Protein AF-A0AAN0M5K0-F1 (afdb_monomer)

Mean predicted aligned error: 5.03 Å

Structure (mmCIF, N/CA/C/O backbone):
data_AF-A0AAN0M5K0-F1
#
_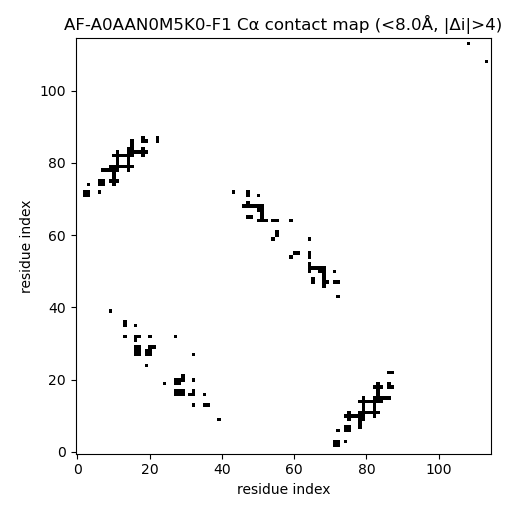entry.id   AF-A0AAN0M5K0-F1
#
loop_
_atom_site.group_PDB
_atom_site.id
_atom_site.type_symbol
_atom_site.label_atom_id
_atom_site.label_alt_id
_atom_site.label_comp_id
_atom_site.label_asym_id
_atom_site.label_entity_id
_atom_site.label_seq_id
_atom_site.pdbx_PDB_ins_code
_atom_site.Cartn_x
_atom_site.Cartn_y
_atom_site.Cartn_z
_atom_site.occupancy
_atom_site.B_iso_or_equiv
_atom_site.auth_seq_id
_atom_site.auth_comp_id
_atom_site.auth_asym_id
_atom_site.auth_atom_id
_atom_site.pdbx_PDB_model_num
ATOM 1 N N . MET A 1 1 ? -18.428 3.140 3.451 1.00 59.56 1 MET A N 1
ATOM 2 C CA . MET A 1 1 ? -18.207 3.082 1.988 1.00 59.56 1 MET A CA 1
ATOM 3 C C . MET A 1 1 ? -17.119 4.045 1.536 1.00 59.56 1 MET A C 1
ATOM 5 O O . MET A 1 1 ? -16.160 3.564 0.960 1.00 59.56 1 MET A O 1
ATOM 9 N N . ALA A 1 2 ? -17.211 5.353 1.821 1.00 77.19 2 ALA A N 1
ATOM 10 C CA . ALA A 1 2 ? -16.166 6.311 1.425 1.00 77.19 2 ALA A CA 1
ATOM 11 C C . ALA A 1 2 ? -14.771 5.951 1.975 1.00 77.19 2 ALA A C 1
ATOM 13 O O . ALA A 1 2 ? -13.820 5.888 1.210 1.00 77.19 2 ALA A O 1
ATOM 14 N N . ILE A 1 3 ? -14.678 5.617 3.267 1.00 79.88 3 ILE A N 1
ATOM 15 C CA . ILE A 1 3 ? -13.405 5.251 3.915 1.00 79.88 3 ILE A CA 1
ATOM 16 C C . ILE A 1 3 ? -12.867 3.928 3.359 1.00 79.88 3 ILE A C 1
ATOM 18 O O . ILE A 1 3 ? -11.741 3.864 2.909 1.00 79.88 3 ILE A O 1
ATOM 22 N N . THR A 1 4 ? -13.703 2.899 3.212 1.00 81.44 4 THR A N 1
ATOM 23 C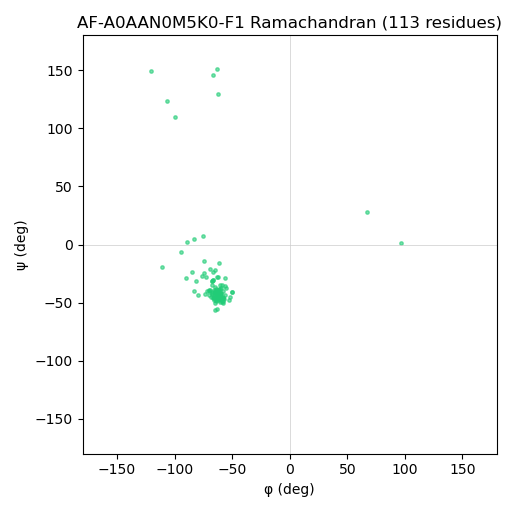 CA . THR A 1 4 ? -13.279 1.630 2.589 1.00 81.44 4 THR A CA 1
ATOM 24 C C . THR A 1 4 ? -12.680 1.811 1.188 1.00 81.44 4 THR A C 1
ATOM 26 O O . THR A 1 4 ? -11.728 1.124 0.843 1.00 81.44 4 THR A O 1
ATOM 29 N N . LEU A 1 5 ? -13.214 2.725 0.372 1.00 87.25 5 LEU A N 1
ATOM 30 C CA . LEU A 1 5 ? -12.639 3.028 -0.943 1.00 87.25 5 LEU A CA 1
ATOM 31 C C . LEU A 1 5 ? -11.328 3.823 -0.850 1.00 87.25 5 LEU A C 1
ATOM 33 O O . LEU A 1 5 ? -10.493 3.687 -1.737 1.00 87.25 5 LEU A O 1
ATOM 37 N N . HIS A 1 6 ? -11.143 4.619 0.205 1.00 92.56 6 HIS A N 1
ATOM 38 C CA . HIS A 1 6 ? -9.917 5.371 0.479 1.00 92.56 6 HIS A CA 1
ATOM 39 C C . HIS A 1 6 ? -8.759 4.459 0.915 1.00 92.56 6 HIS A C 1
ATOM 41 O O . HIS A 1 6 ? -7.644 4.591 0.419 1.00 92.56 6 HIS A O 1
ATOM 47 N N . ASN A 1 7 ? -9.058 3.453 1.739 1.00 94.31 7 ASN A N 1
ATOM 48 C CA . ASN A 1 7 ? -8.062 2.529 2.282 1.00 94.31 7 ASN A CA 1
ATOM 49 C C . ASN A 1 7 ? -7.552 1.504 1.240 1.00 94.31 7 ASN A C 1
ATOM 51 O O . ASN A 1 7 ? -6.526 0.854 1.446 1.00 94.31 7 ASN A O 1
ATOM 55 N N . ILE A 1 8 ? -8.232 1.345 0.092 1.00 95.81 8 ILE A N 1
ATOM 56 C CA . ILE A 1 8 ? -7.741 0.497 -1.012 1.00 95.81 8 ILE A CA 1
ATOM 57 C C . ILE A 1 8 ? -6.418 1.046 -1.583 1.00 95.81 8 ILE A C 1
ATOM 59 O O . ILE A 1 8 ? -5.440 0.296 -1.605 1.00 95.81 8 ILE A O 1
ATOM 63 N N . PRO A 1 9 ? -6.342 2.316 -2.036 1.00 96.56 9 PRO A N 1
ATOM 64 C CA . PRO A 1 9 ? -5.088 2.950 -2.433 1.00 96.56 9 PRO A CA 1
ATOM 65 C C . PRO A 1 9 ? -3.959 2.837 -1.406 1.00 96.56 9 PRO A C 1
ATOM 67 O O . PRO A 1 9 ? -2.824 2.579 -1.795 1.00 96.56 9 PRO A O 1
ATOM 70 N N . GLU A 1 10 ? -4.253 2.988 -0.115 1.00 96.81 10 GLU A N 1
ATOM 71 C CA . GLU A 1 10 ? -3.249 2.888 0.952 1.00 96.81 10 GLU A CA 1
ATOM 72 C C . GLU A 1 10 ? -2.655 1.486 1.046 1.00 96.81 10 GLU A C 1
ATOM 74 O O . GLU A 1 10 ? -1.435 1.317 0.995 1.00 96.81 10 GLU A O 1
ATOM 79 N N . GLY A 1 11 ? -3.520 0.467 1.100 1.00 97.44 11 GLY A N 1
ATOM 80 C CA . GLY A 1 11 ? -3.088 -0.924 1.082 1.00 97.44 11 GLY A CA 1
ATOM 81 C C . GLY A 1 11 ? -2.270 -1.236 -0.170 1.00 97.44 11 GLY A C 1
ATOM 82 O O . GLY A 1 11 ? -1.163 -1.764 -0.064 1.00 97.44 11 GLY A O 1
ATOM 83 N N . LEU A 1 12 ? -2.762 -0.840 -1.352 1.00 98.12 12 LEU A N 1
ATOM 84 C CA . LEU A 1 12 ? -2.043 -0.998 -2.621 1.00 98.12 12 LEU A CA 1
ATOM 85 C C . LEU A 1 12 ? -0.661 -0.339 -2.581 1.00 98.12 12 LEU A C 1
ATOM 87 O O . LEU A 1 12 ? 0.300 -0.956 -3.032 1.00 98.12 12 LEU A O 1
ATOM 91 N N . ALA A 1 13 ? -0.538 0.872 -2.035 1.00 97.62 13 ALA A N 1
ATOM 92 C CA . ALA A 1 13 ? 0.729 1.593 -1.954 1.00 97.62 13 ALA A CA 1
ATOM 93 C C . ALA A 1 13 ? 1.761 0.840 -1.101 1.00 97.62 13 ALA A C 1
ATOM 95 O O . ALA A 1 13 ? 2.901 0.662 -1.536 1.00 97.62 13 ALA A O 1
ATOM 96 N N . VAL A 1 14 ? 1.355 0.327 0.068 1.00 97.94 14 VAL A N 1
ATOM 97 C CA . VAL A 1 14 ? 2.215 -0.524 0.908 1.00 97.94 14 VAL A CA 1
ATOM 98 C C . VAL A 1 14 ? 2.622 -1.789 0.150 1.00 97.94 14 VAL A C 1
ATOM 100 O O . VAL A 1 14 ? 3.804 -2.129 0.089 1.00 97.94 14 VAL A O 1
ATOM 103 N N . GLY A 1 15 ? 1.655 -2.458 -0.481 1.00 97.69 15 GLY A N 1
ATOM 104 C CA . GLY A 1 15 ? 1.876 -3.666 -1.272 1.00 97.69 15 GLY A CA 1
ATOM 105 C C . GLY A 1 15 ? 2.866 -3.474 -2.416 1.00 97.69 15 GLY A C 1
ATOM 106 O O . GLY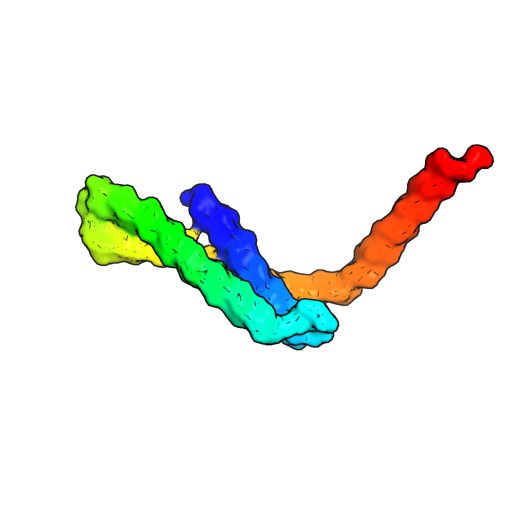 A 1 15 ? 3.826 -4.231 -2.544 1.00 97.69 15 GLY A O 1
ATOM 107 N N . VAL A 1 16 ? 2.664 -2.435 -3.227 1.00 97.38 16 VAL A N 1
ATOM 108 C CA . VAL A 1 16 ? 3.537 -2.081 -4.352 1.00 97.38 16 VAL A CA 1
ATOM 109 C C . VAL A 1 16 ? 4.935 -1.722 -3.861 1.00 97.38 16 VAL A C 1
ATOM 111 O O . VAL A 1 16 ? 5.907 -2.168 -4.463 1.00 97.38 16 VAL A O 1
ATOM 114 N N . ALA A 1 17 ? 5.069 -0.977 -2.760 1.00 97.25 17 ALA A N 1
ATOM 115 C CA . ALA A 1 17 ? 6.377 -0.612 -2.222 1.00 97.25 17 ALA A CA 1
ATOM 116 C C . ALA A 1 17 ? 7.189 -1.844 -1.787 1.00 97.25 17 ALA A C 1
ATOM 118 O O . ALA A 1 17 ? 8.361 -1.972 -2.152 1.00 97.25 17 ALA A O 1
ATOM 119 N N . PHE A 1 18 ? 6.567 -2.783 -1.065 1.00 97.44 18 PHE A N 1
ATOM 120 C CA . PHE A 1 18 ? 7.222 -4.041 -0.694 1.00 97.44 18 PHE A CA 1
ATOM 121 C C . PHE A 1 18 ? 7.462 -4.957 -1.900 1.00 97.44 18 PHE A C 1
ATOM 123 O O . PHE A 1 18 ? 8.531 -5.556 -1.997 1.00 97.44 18 PHE A O 1
ATOM 130 N N . GLY A 1 19 ? 6.515 -5.037 -2.838 1.00 96.38 19 GLY A N 1
ATOM 131 C CA . GLY A 1 19 ? 6.660 -5.806 -4.076 1.00 96.38 19 GLY A CA 1
ATOM 132 C C . GLY A 1 19 ? 7.827 -5.308 -4.930 1.00 96.38 19 GLY A C 1
ATOM 133 O O . GLY A 1 19 ? 8.662 -6.100 -5.358 1.00 96.38 19 GLY A O 1
ATOM 134 N N . ALA A 1 20 ? 7.943 -3.992 -5.111 1.00 95.06 20 ALA A N 1
ATOM 135 C CA . ALA A 1 20 ? 9.029 -3.359 -5.856 1.00 95.06 20 ALA A CA 1
ATOM 136 C C . ALA A 1 20 ? 10.393 -3.582 -5.189 1.00 95.06 20 ALA A C 1
ATOM 138 O O . ALA A 1 20 ? 11.370 -3.893 -5.873 1.00 95.06 20 ALA A O 1
ATOM 139 N N . ALA A 1 21 ? 10.456 -3.486 -3.855 1.00 95.81 21 ALA A N 1
ATOM 140 C CA . ALA A 1 21 ? 11.670 -3.787 -3.101 1.00 95.81 21 ALA A CA 1
ATOM 141 C C . ALA A 1 21 ? 12.069 -5.270 -3.231 1.00 95.81 21 ALA A C 1
ATOM 143 O O . ALA A 1 21 ? 13.244 -5.576 -3.418 1.00 95.81 21 ALA A O 1
ATOM 144 N N . ALA A 1 22 ? 11.100 -6.191 -3.187 1.00 94.31 22 ALA A N 1
ATOM 145 C CA . ALA A 1 22 ? 11.340 -7.627 -3.338 1.00 94.31 22 ALA A CA 1
ATOM 146 C C . ALA A 1 22 ? 11.809 -8.013 -4.752 1.00 94.31 22 ALA A C 1
ATOM 148 O O . ALA A 1 22 ? 12.590 -8.948 -4.905 1.00 94.31 22 ALA A O 1
ATOM 149 N N . GLN A 1 23 ? 11.369 -7.280 -5.776 1.00 91.94 23 GLN A N 1
ATOM 150 C CA . GLN A 1 23 ? 11.805 -7.463 -7.164 1.00 91.94 23 GLN A CA 1
ATOM 151 C C . GLN A 1 23 ? 13.133 -6.760 -7.501 1.00 91.94 23 GLN A C 1
ATOM 153 O O . GLN A 1 23 ? 13.552 -6.748 -8.660 1.00 91.94 23 GLN A O 1
ATOM 158 N N . GLY A 1 24 ? 13.798 -6.149 -6.515 1.00 90.06 24 GLY A N 1
ATOM 159 C CA . GLY A 1 24 ? 15.094 -5.497 -6.707 1.00 90.06 24 GLY A CA 1
ATOM 160 C C . GLY A 1 24 ? 15.038 -4.258 -7.603 1.00 90.06 24 GLY A C 1
ATOM 161 O O . GLY A 1 24 ? 16.024 -3.942 -8.269 1.00 90.06 24 GLY A O 1
ATOM 162 N N . MET A 1 25 ? 13.897 -3.559 -7.656 1.00 89.94 25 MET A N 1
ATOM 163 C CA . MET A 1 25 ? 13.79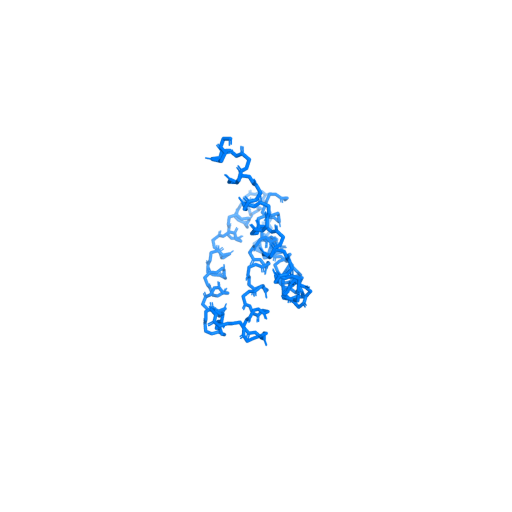3 -2.321 -8.429 1.00 89.94 25 MET A CA 1
ATOM 164 C C . MET A 1 25 ? 14.761 -1.264 -7.859 1.00 89.94 25 MET A C 1
ATOM 166 O O . MET A 1 25 ? 14.709 -1.002 -6.658 1.00 89.94 25 MET A O 1
ATOM 170 N N . PRO A 1 26 ? 15.601 -0.603 -8.684 1.00 84.88 26 PRO A N 1
ATOM 171 C CA . PRO A 1 26 ? 16.685 0.263 -8.196 1.00 84.88 26 PRO A CA 1
ATOM 172 C C . PRO A 1 26 ? 16.253 1.401 -7.260 1.00 84.88 26 PRO A C 1
ATOM 174 O O . PRO A 1 26 ? 17.030 1.841 -6.419 1.00 84.88 26 PRO A O 1
ATOM 177 N N . SER A 1 27 ? 15.022 1.894 -7.412 1.00 84.31 27 SER A N 1
ATOM 178 C CA . SER A 1 27 ? 14.451 2.988 -6.621 1.00 84.31 27 SER A CA 1
ATOM 179 C C . SER A 1 27 ? 13.635 2.528 -5.406 1.00 84.31 27 SER A C 1
ATOM 181 O O . SER A 1 27 ? 13.220 3.368 -4.608 1.00 84.31 27 SER A O 1
ATOM 183 N N . ALA A 1 28 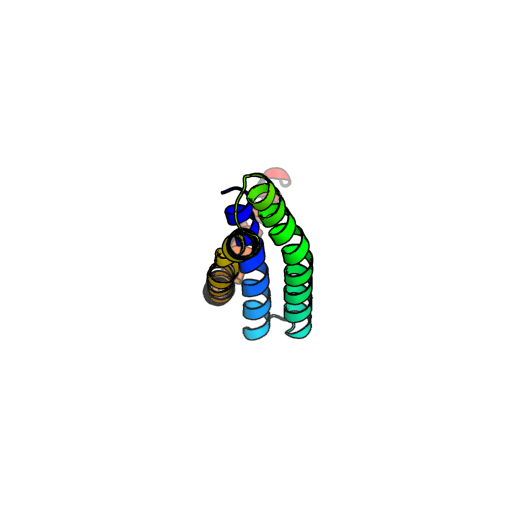? 13.395 1.225 -5.240 1.00 93.56 28 ALA A N 1
ATOM 184 C CA . ALA A 1 28 ? 12.576 0.680 -4.164 1.00 93.56 28 ALA A CA 1
ATOM 185 C C . ALA A 1 28 ? 13.450 -0.008 -3.110 1.00 93.56 28 ALA A C 1
ATOM 187 O O . ALA A 1 28 ? 14.204 -0.931 -3.405 1.00 93.56 28 ALA A O 1
ATOM 188 N N . THR A 1 29 ? 13.331 0.423 -1.854 1.00 96.44 29 THR A N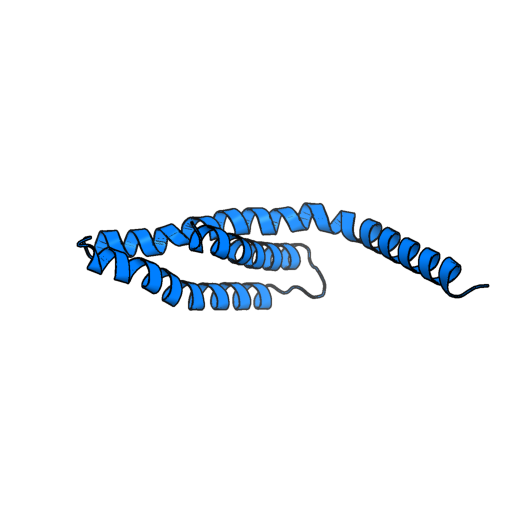 1
ATOM 189 C CA . THR A 1 29 ? 14.083 -0.154 -0.732 1.00 96.44 29 THR A CA 1
ATOM 190 C C . THR A 1 29 ? 13.137 -0.705 0.324 1.00 96.44 29 THR A C 1
ATOM 192 O O . THR A 1 29 ? 12.059 -0.154 0.550 1.00 96.44 29 THR A O 1
ATOM 195 N N . ILE A 1 30 ? 13.564 -1.757 1.030 1.00 96.69 30 ILE A N 1
ATOM 196 C CA . ILE A 1 30 ? 12.814 -2.291 2.179 1.00 96.69 30 ILE A CA 1
ATOM 197 C C . ILE A 1 30 ? 12.626 -1.201 3.243 1.00 96.69 30 ILE A C 1
ATOM 199 O O . ILE A 1 30 ? 11.540 -1.062 3.794 1.00 96.69 30 ILE A O 1
ATOM 203 N N . ALA A 1 31 ? 13.652 -0.379 3.488 1.00 97.56 31 ALA A N 1
ATOM 204 C CA . ALA A 1 31 ? 13.566 0.739 4.425 1.00 97.56 31 ALA A CA 1
ATOM 205 C C . ALA A 1 31 ? 12.497 1.768 4.013 1.00 97.56 31 ALA A C 1
ATOM 207 O O . ALA A 1 31 ? 11.715 2.201 4.855 1.00 97.56 31 ALA A O 1
ATOM 208 N N . GLY A 1 32 ? 12.420 2.118 2.724 1.00 97.25 32 GLY A N 1
ATOM 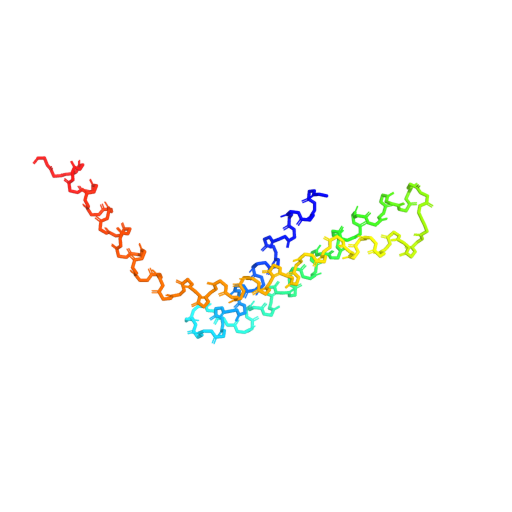209 C CA . GLY A 1 32 ? 11.389 3.011 2.192 1.00 97.25 32 GLY A CA 1
ATOM 210 C C . GLY A 1 32 ? 9.983 2.417 2.286 1.00 97.25 32 GLY A C 1
ATOM 211 O O . GLY A 1 32 ? 9.052 3.113 2.682 1.00 97.25 32 GLY A O 1
ATOM 212 N N . ALA A 1 33 ? 9.831 1.120 2.002 1.00 97.56 33 ALA A N 1
ATOM 213 C CA . ALA A 1 33 ? 8.556 0.418 2.149 1.00 97.56 33 ALA A CA 1
ATOM 214 C C . ALA A 1 33 ? 8.087 0.367 3.615 1.00 97.56 33 ALA A C 1
ATOM 216 O O . ALA A 1 33 ? 6.918 0.624 3.896 1.00 97.56 33 ALA A O 1
ATOM 217 N N . ILE A 1 34 ? 9.001 0.117 4.560 1.00 98.19 34 ILE A N 1
ATOM 218 C CA . ILE A 1 34 ? 8.719 0.181 6.003 1.00 98.19 34 ILE A CA 1
ATOM 219 C C . ILE A 1 34 ? 8.329 1.602 6.414 1.00 98.19 34 ILE A C 1
ATOM 221 O O . ILE A 1 34 ? 7.341 1.777 7.124 1.00 98.19 34 ILE A O 1
ATOM 225 N N . ALA A 1 35 ? 9.071 2.617 5.965 1.00 98.19 35 ALA A N 1
ATOM 226 C CA . ALA A 1 35 ? 8.760 4.010 6.272 1.00 98.19 35 ALA A CA 1
ATOM 227 C C . ALA A 1 35 ? 7.362 4.403 5.767 1.00 98.19 35 ALA A C 1
ATOM 229 O O . ALA A 1 35 ? 6.601 5.022 6.508 1.00 98.19 35 ALA A O 1
ATOM 230 N N . LEU A 1 36 ? 6.995 3.984 4.550 1.00 97.94 36 LEU A N 1
ATOM 231 C CA . LEU A 1 36 ? 5.657 4.186 3.994 1.00 97.94 36 LEU A CA 1
ATOM 232 C C . LEU A 1 36 ? 4.583 3.466 4.819 1.00 97.94 36 LEU A C 1
ATOM 234 O O . LEU A 1 36 ? 3.581 4.079 5.176 1.00 97.94 36 LEU A O 1
ATOM 238 N N . ALA A 1 37 ? 4.800 2.193 5.157 1.00 97.56 37 ALA A N 1
ATOM 239 C CA . ALA A 1 37 ? 3.855 1.407 5.949 1.00 97.56 37 ALA A CA 1
ATOM 240 C C . ALA A 1 37 ? 3.624 2.007 7.343 1.00 97.56 37 ALA A C 1
ATOM 242 O O . ALA A 1 37 ? 2.491 2.054 7.815 1.00 97.56 37 ALA A O 1
ATOM 243 N N . ILE A 1 38 ? 4.679 2.513 7.987 1.00 98.00 38 ILE A N 1
ATOM 244 C CA . ILE A 1 38 ? 4.566 3.237 9.256 1.00 98.00 38 ILE A CA 1
ATOM 245 C C . ILE A 1 38 ? 3.802 4.549 9.056 1.00 98.00 38 ILE A C 1
ATOM 247 O O . ILE A 1 38 ? 2.920 4.852 9.853 1.00 98.00 38 ILE A O 1
ATOM 251 N N . GLY A 1 39 ? 4.105 5.316 8.005 1.00 97.81 39 GLY A N 1
ATOM 252 C CA . GLY A 1 39 ? 3.413 6.572 7.703 1.00 97.81 39 GLY A CA 1
ATOM 253 C C . GLY A 1 39 ? 1.905 6.386 7.524 1.00 97.81 39 GLY A C 1
ATOM 254 O O . GLY A 1 39 ? 1.120 7.108 8.137 1.00 97.81 39 GLY A O 1
ATOM 255 N N . ILE A 1 40 ? 1.511 5.366 6.761 1.00 96.75 40 ILE A N 1
ATOM 256 C CA . ILE A 1 40 ? 0.108 4.976 6.577 1.00 96.75 40 ILE A CA 1
ATOM 257 C C . ILE A 1 40 ? -0.483 4.467 7.898 1.00 96.75 40 ILE A C 1
ATOM 259 O O . ILE A 1 40 ? -1.523 4.939 8.335 1.00 96.75 40 ILE A O 1
ATOM 263 N N . GLY A 1 41 ? 0.213 3.604 8.638 1.00 94.62 41 GLY A N 1
ATOM 264 C CA . GLY A 1 41 ? -0.265 3.163 9.953 1.00 94.62 41 GLY A CA 1
ATOM 265 C C . GLY A 1 41 ? -0.522 4.322 10.931 1.00 94.62 41 GLY A C 1
ATOM 266 O O . GLY A 1 41 ? -1.478 4.282 11.708 1.00 94.62 41 GLY A O 1
ATOM 267 N N . LEU A 1 42 ? 0.296 5.377 10.876 1.00 96.25 42 LEU A N 1
ATOM 268 C CA . LEU A 1 42 ? 0.149 6.564 11.717 1.00 96.25 42 LEU A CA 1
ATOM 269 C C . LEU A 1 42 ? -1.069 7.416 11.348 1.00 96.25 42 LEU A C 1
ATOM 271 O O . LEU A 1 42 ? -1.731 7.898 12.265 1.00 96.25 42 LEU A O 1
ATOM 275 N N . GLN A 1 43 ? -1.384 7.605 10.063 1.00 95.50 43 GLN A N 1
ATOM 276 C CA . GLN A 1 43 ? -2.590 8.343 9.655 1.00 95.50 43 GLN A CA 1
ATOM 277 C C . GLN A 1 43 ? -3.881 7.517 9.811 1.00 95.50 43 GLN A C 1
ATOM 279 O O . GLN A 1 43 ? -4.931 8.081 10.127 1.00 95.50 43 GLN A O 1
ATOM 284 N N . ASN A 1 44 ? -3.790 6.183 9.741 1.00 93.56 44 ASN A N 1
ATOM 285 C CA . ASN A 1 44 ? -4.949 5.295 9.883 1.00 93.56 44 ASN A CA 1
ATOM 286 C C . ASN A 1 44 ? -5.479 5.296 11.318 1.00 93.56 44 ASN A C 1
ATOM 288 O O . ASN A 1 44 ? -6.653 5.013 11.558 1.00 93.56 44 ASN A O 1
ATOM 292 N N . PHE A 1 45 ? -4.649 5.685 12.291 1.00 91.88 45 PHE A N 1
ATOM 293 C CA . PHE A 1 45 ? -5.092 5.868 13.667 1.00 91.88 45 PHE A CA 1
ATOM 294 C C . PHE A 1 45 ? -6.108 7.026 13.811 1.00 91.88 45 PHE A C 1
ATOM 296 O O . PHE A 1 45 ? -7.226 6.767 14.267 1.00 91.88 45 PHE A O 1
ATOM 303 N N . PRO A 1 46 ? -5.808 8.280 13.404 1.00 92.75 46 PRO A N 1
ATOM 304 C CA . PRO A 1 46 ? -6.808 9.342 13.285 1.00 92.75 46 PRO A CA 1
ATOM 305 C C . PRO A 1 46 ? -8.061 8.955 12.488 1.00 92.75 46 PRO A C 1
ATOM 307 O O . PRO A 1 46 ? -9.167 9.289 12.914 1.00 92.75 46 PRO A O 1
ATOM 310 N N . GLU A 1 47 ? -7.924 8.231 11.375 1.00 92.50 47 GLU A N 1
ATOM 311 C CA . GLU A 1 47 ? -9.070 7.807 10.558 1.00 92.50 47 GLU A CA 1
ATOM 312 C C . GLU A 1 47 ? -9.977 6.806 11.278 1.00 92.50 47 GLU A C 1
ATOM 314 O O . GLU A 1 47 ? -11.196 6.988 11.339 1.00 92.50 47 GLU A O 1
ATOM 319 N N . GLY A 1 48 ? -9.393 5.786 11.911 1.00 92.44 48 GLY A N 1
ATOM 320 C CA . GLY A 1 48 ? -10.132 4.821 12.723 1.00 92.44 48 GLY A CA 1
ATOM 321 C C . GLY A 1 48 ? -10.858 5.496 13.891 1.00 92.44 48 GLY A C 1
ATOM 322 O O . GLY A 1 48 ? -11.990 5.131 14.233 1.00 92.44 48 GLY A O 1
ATOM 323 N N . VAL A 1 49 ? -10.264 6.544 14.470 1.00 92.88 49 VAL A N 1
ATOM 324 C CA . VAL A 1 49 ? -10.914 7.392 15.481 1.00 92.88 49 VAL A CA 1
ATOM 325 C C . VAL A 1 49 ? -12.072 8.196 14.877 1.00 92.88 49 VAL A C 1
ATOM 327 O O . VAL A 1 49 ? -13.143 8.259 15.491 1.00 92.88 49 VAL A O 1
ATOM 330 N N . ALA A 1 50 ? -11.905 8.752 13.674 1.00 92.94 50 ALA A N 1
ATOM 331 C CA . ALA A 1 50 ? -12.951 9.483 12.958 1.00 92.94 50 ALA A CA 1
ATOM 332 C C . ALA A 1 50 ? -14.169 8.602 12.621 1.00 92.94 50 ALA A C 1
ATOM 334 O O . ALA A 1 50 ? -15.290 9.107 12.602 1.00 92.94 50 ALA A O 1
ATOM 335 N N . VAL A 1 51 ? -13.980 7.288 12.449 1.00 92.94 51 VAL A N 1
ATOM 336 C CA . VAL A 1 51 ? -15.073 6.303 12.334 1.00 92.94 51 VAL A CA 1
ATOM 337 C C . VAL A 1 51 ? -15.661 5.933 13.696 1.00 92.94 51 VAL A C 1
ATOM 339 O O . VAL A 1 51 ? -16.879 5.856 13.860 1.00 92.94 51 VAL A O 1
ATOM 342 N N . SER A 1 52 ? -14.812 5.714 14.699 1.00 94.50 52 SER A N 1
ATOM 343 C CA . SER A 1 52 ? -15.233 5.201 16.009 1.00 94.50 52 SER A CA 1
ATOM 344 C C . SER A 1 52 ? -16.049 6.213 16.825 1.00 94.50 52 SER A C 1
ATOM 346 O O . SER A 1 52 ? -17.002 5.839 17.513 1.00 94.50 52 SER A O 1
ATOM 348 N N . ILE A 1 53 ? -15.689 7.502 16.798 1.00 94.88 53 ILE A N 1
ATOM 349 C CA . ILE A 1 53 ? -16.328 8.532 17.638 1.00 94.88 53 ILE A CA 1
ATOM 350 C C . ILE A 1 53 ? -17.808 8.758 17.275 1.00 94.88 53 ILE A C 1
ATOM 352 O O . ILE A 1 53 ? -18.630 8.764 18.198 1.00 94.88 53 ILE A O 1
ATOM 356 N N . PRO A 1 54 ? -18.194 8.924 15.994 1.00 93.12 54 PRO A N 1
ATOM 357 C CA . PRO A 1 54 ? -19.598 9.050 15.606 1.00 93.12 54 PRO A CA 1
ATOM 358 C C . PRO A 1 54 ? -20.433 7.835 16.019 1.00 93.12 54 PRO A C 1
ATOM 360 O O . PRO A 1 54 ? -21.456 8.004 16.676 1.00 93.12 54 PRO A O 1
ATOM 363 N N . LEU A 1 55 ? -19.938 6.615 15.779 1.00 93.44 55 LEU A N 1
ATOM 364 C CA . LEU A 1 55 ? -20.632 5.382 16.175 1.00 93.44 55 LEU A CA 1
ATOM 365 C C . LEU A 1 55 ? -20.861 5.316 17.690 1.00 93.44 55 LEU A C 1
ATOM 367 O O . LEU A 1 55 ? -21.913 4.882 18.160 1.00 93.44 55 LEU A O 1
ATOM 371 N N . ARG A 1 56 ? -19.894 5.793 18.485 1.00 94.81 56 ARG A N 1
ATOM 372 C CA . ARG A 1 56 ? -20.065 5.911 19.938 1.00 94.81 56 ARG A CA 1
ATOM 373 C C . ARG A 1 56 ? -21.138 6.939 20.310 1.00 94.81 56 ARG A C 1
ATOM 375 O O . ARG A 1 56 ? -21.884 6.696 21.259 1.00 94.81 56 ARG A O 1
ATOM 382 N N . ARG A 1 57 ? -21.218 8.069 19.599 1.00 94.31 57 ARG A N 1
ATOM 383 C CA . ARG A 1 57 ? -22.251 9.101 19.816 1.00 94.31 57 ARG A CA 1
ATOM 384 C C . ARG A 1 57 ? -23.651 8.608 19.451 1.00 94.31 57 ARG A C 1
ATOM 386 O O . ARG A 1 57 ? -24.602 8.988 20.119 1.00 94.31 57 ARG A O 1
ATOM 393 N N . GLU A 1 58 ? -23.759 7.703 18.486 1.00 94.44 58 GLU A N 1
ATOM 394 C CA . GLU A 1 58 ? -25.009 7.039 18.087 1.00 94.44 58 GLU A CA 1
ATOM 395 C C . GLU A 1 58 ? -25.472 5.943 19.073 1.00 94.44 58 GLU A C 1
ATOM 397 O O . GLU A 1 58 ? -26.437 5.228 18.818 1.00 94.44 58 GLU A O 1
ATOM 402 N N . GLY A 1 59 ? -24.809 5.803 20.228 1.00 94.38 59 GLY A N 1
ATOM 403 C CA . GLY A 1 59 ? -25.219 4.898 21.307 1.00 94.38 59 GLY A CA 1
ATOM 404 C C . GLY A 1 59 ? -24.519 3.539 21.302 1.00 94.38 59 GLY A C 1
ATOM 405 O O . GLY A 1 59 ? -24.755 2.717 22.190 1.00 94.38 59 GLY A O 1
ATOM 406 N N . MET A 1 60 ? -23.603 3.292 20.362 1.00 96.12 60 MET A N 1
ATOM 407 C CA . MET A 1 60 ? -22.841 2.045 20.314 1.00 96.12 60 MET A CA 1
ATOM 408 C C . MET A 1 60 ? -21.893 1.918 21.519 1.00 96.12 60 MET A C 1
ATOM 410 O O . MET A 1 60 ? -21.337 2.904 22.010 1.00 96.12 60 MET A O 1
ATOM 414 N N . SER A 1 61 ? -21.675 0.700 22.029 1.00 96.62 61 SER A N 1
ATOM 415 C CA . SER A 1 61 ? -20.717 0.473 23.122 1.00 96.62 61 SER A CA 1
ATOM 416 C C . SER A 1 61 ? -19.288 0.829 22.691 1.00 96.62 61 SER A C 1
ATOM 418 O O . SER A 1 61 ? -18.940 0.711 21.518 1.00 96.62 61 SER A O 1
ATOM 420 N N . ARG A 1 62 ? -18.434 1.241 23.642 1.00 94.31 62 ARG A N 1
ATOM 421 C CA . ARG A 1 62 ? -17.036 1.643 23.363 1.00 94.31 62 ARG A CA 1
ATOM 422 C C . ARG A 1 62 ? -16.273 0.586 22.558 1.00 94.31 62 ARG A C 1
ATOM 424 O O . ARG A 1 62 ? -15.600 0.926 21.596 1.00 94.31 62 ARG A O 1
ATOM 431 N N . SER A 1 63 ? -16.412 -0.683 22.946 1.00 95.19 63 SER A N 1
ATOM 432 C CA . SER A 1 63 ? -15.731 -1.803 22.289 1.00 95.19 63 SER A CA 1
ATOM 433 C C . SER A 1 63 ? -16.242 -2.040 20.867 1.00 95.19 63 SER A C 1
ATOM 435 O O . SER A 1 63 ? -15.428 -2.204 19.964 1.00 95.19 63 SER A O 1
ATOM 437 N N . LYS A 1 64 ? -17.563 -1.987 20.636 1.00 95.12 64 LYS A N 1
ATOM 438 C CA . LYS A 1 64 ? -18.111 -2.115 19.280 1.00 95.12 64 LYS A CA 1
ATOM 439 C C . LYS A 1 64 ? -17.666 -0.955 18.392 1.00 95.12 64 LYS A C 1
ATOM 441 O O . LYS A 1 64 ? -17.183 -1.207 17.299 1.00 95.12 64 LYS A O 1
ATOM 446 N N . ALA A 1 65 ? -17.779 0.283 18.869 1.00 95.00 65 ALA A N 1
ATOM 447 C CA . ALA A 1 65 ? -17.391 1.465 18.102 1.00 95.00 65 ALA A CA 1
ATOM 448 C C . ALA A 1 65 ? -15.911 1.416 17.684 1.00 95.00 65 ALA A C 1
ATOM 450 O O . ALA A 1 65 ? -15.603 1.622 16.516 1.00 95.00 65 ALA A O 1
ATOM 451 N N . PHE A 1 66 ? -15.025 1.044 18.615 1.00 93.44 66 PHE A N 1
ATOM 452 C CA . PHE A 1 66 ? -13.609 0.813 18.328 1.00 93.44 66 PHE A CA 1
ATOM 453 C C . PHE A 1 66 ? -13.401 -0.304 17.296 1.00 93.44 66 PHE A C 1
ATOM 455 O O . PHE A 1 66 ? -12.659 -0.128 16.337 1.00 93.44 66 PHE A O 1
ATOM 462 N N . MET A 1 67 ? -14.087 -1.442 17.453 1.00 93.69 67 MET A N 1
ATOM 463 C CA . MET A 1 67 ? -13.954 -2.565 16.522 1.00 93.69 67 MET A CA 1
ATOM 464 C C . MET A 1 67 ? -14.394 -2.187 15.104 1.00 93.69 67 MET A C 1
ATOM 466 O O . MET A 1 67 ? -13.741 -2.582 14.148 1.00 93.69 67 MET A O 1
ATOM 470 N N . TYR A 1 68 ? -15.459 -1.395 14.955 1.00 91.62 68 TYR A N 1
ATOM 471 C CA . TYR A 1 68 ? -15.887 -0.899 13.647 1.00 91.62 68 TYR A CA 1
ATOM 472 C C . TYR A 1 68 ? -14.896 0.096 13.032 1.00 91.62 68 TYR A C 1
ATOM 474 O O . TYR A 1 68 ? -14.700 0.054 11.821 1.00 91.62 68 TYR A O 1
ATOM 482 N N . GLY A 1 69 ? -14.238 0.937 13.839 1.00 91.12 69 GLY A N 1
ATOM 483 C CA . GLY A 1 69 ? -13.162 1.808 13.355 1.00 91.12 69 GLY A CA 1
ATOM 484 C C . GLY A 1 69 ? -11.903 1.054 12.924 1.00 91.12 69 GLY A C 1
ATOM 485 O O . GLY A 1 69 ? -11.245 1.458 11.977 1.00 91.12 69 GLY A O 1
ATOM 486 N N . GLN A 1 70 ? -11.588 -0.081 13.550 1.00 89.00 70 GLN A N 1
ATOM 487 C CA . GLN A 1 70 ? -10.524 -0.965 13.059 1.00 89.00 70 GLN A CA 1
ATOM 488 C C . GLN A 1 70 ? -10.972 -1.724 11.801 1.00 89.00 70 GLN A C 1
ATOM 490 O O . GLN A 1 70 ? -10.230 -1.842 10.829 1.00 89.00 70 GLN A O 1
ATOM 495 N N . ALA A 1 71 ? -12.209 -2.227 11.801 1.00 90.31 71 ALA A N 1
ATOM 496 C CA . ALA A 1 71 ? -12.763 -2.995 10.692 1.00 90.31 71 ALA A CA 1
ATOM 497 C C . ALA A 1 71 ? -12.922 -2.163 9.410 1.00 90.31 71 ALA A C 1
ATOM 499 O O . ALA A 1 71 ? -12.936 -2.743 8.327 1.00 90.31 71 ALA A O 1
ATOM 500 N N . SER A 1 72 ? -13.000 -0.828 9.488 1.00 90.06 72 SER A N 1
ATOM 501 C CA . SER A 1 72 ? -13.016 0.013 8.285 1.00 90.06 72 SER A CA 1
ATOM 502 C C . SER A 1 72 ? -11.729 -0.078 7.463 1.00 90.06 72 SER A C 1
ATOM 504 O O . SER A 1 72 ? -11.812 0.056 6.243 1.00 90.06 72 SER A O 1
ATOM 506 N N . GLY A 1 73 ? -10.591 -0.381 8.098 1.00 90.94 73 GLY A N 1
ATOM 507 C CA . GLY A 1 73 ? -9.290 -0.575 7.444 1.00 90.94 73 GLY A CA 1
ATOM 508 C C . GLY A 1 73 ? -9.008 -2.013 6.999 1.00 90.94 73 GLY A C 1
ATOM 509 O O . GLY A 1 73 ? -7.947 -2.298 6.450 1.00 90.94 73 GLY A O 1
ATOM 510 N N . ILE A 1 74 ? -9.949 -2.953 7.179 1.00 92.62 74 ILE A N 1
ATOM 511 C CA . ILE A 1 74 ? -9.715 -4.377 6.870 1.00 92.62 74 ILE A CA 1
ATOM 512 C C . ILE A 1 74 ? -9.399 -4.643 5.393 1.00 92.62 74 ILE A C 1
ATOM 514 O O . ILE A 1 74 ? -8.925 -5.719 5.052 1.00 92.62 74 ILE A O 1
ATOM 518 N N . VAL A 1 75 ? -9.673 -3.683 4.510 1.00 95.06 75 VAL A N 1
ATOM 519 C CA . VAL A 1 75 ? -9.376 -3.780 3.080 1.00 95.06 75 VAL A CA 1
ATOM 520 C C . VAL A 1 75 ? -7.884 -3.605 2.771 1.00 95.06 75 VAL A C 1
ATOM 522 O O . VAL A 1 75 ? -7.417 -4.140 1.767 1.00 95.06 75 VAL A O 1
ATOM 525 N N . GLU A 1 76 ? -7.118 -2.929 3.633 1.00 96.31 76 GLU A N 1
ATOM 526 C CA . GLU A 1 76 ? -5.704 -2.607 3.389 1.00 96.31 76 GLU A CA 1
ATOM 527 C C . GLU A 1 76 ? -4.816 -3.847 3.251 1.00 96.31 76 GLU A C 1
ATOM 529 O O . GLU A 1 76 ? -4.040 -3.891 2.298 1.00 96.31 76 GLU A O 1
ATOM 534 N N . PRO A 1 77 ? -4.924 -4.898 4.095 1.00 95.38 77 PRO A N 1
ATOM 535 C CA . PRO A 1 77 ? -4.116 -6.104 3.921 1.00 95.38 77 PRO A CA 1
ATOM 536 C C . PRO A 1 77 ? -4.410 -6.826 2.601 1.00 95.38 77 PRO A C 1
ATOM 538 O O . PRO A 1 77 ? -3.490 -7.306 1.939 1.00 95.38 77 PRO A O 1
ATOM 541 N N . PHE A 1 78 ? -5.678 -6.882 2.179 1.00 97.19 78 PHE A N 1
ATOM 542 C CA . PHE A 1 78 ? -6.055 -7.504 0.905 1.00 97.19 78 PHE A CA 1
ATOM 543 C C . PHE A 1 78 ? -5.554 -6.691 -0.287 1.00 97.19 78 PHE A C 1
ATOM 545 O O . PHE A 1 78 ? -4.959 -7.248 -1.210 1.00 97.19 78 PHE A O 1
ATOM 552 N N . ALA A 1 79 ? -5.741 -5.374 -0.241 1.00 97.69 79 ALA A N 1
ATOM 553 C CA . ALA A 1 79 ? -5.215 -4.453 -1.234 1.00 97.69 79 ALA A CA 1
ATOM 554 C C . ALA A 1 79 ? -3.678 -4.497 -1.286 1.00 97.69 79 ALA A C 1
ATOM 556 O O . ALA A 1 79 ? -3.109 -4.504 -2.371 1.00 97.69 79 ALA A O 1
ATOM 557 N N . GLY A 1 80 ? -2.997 -4.634 -0.148 1.00 97.94 80 GLY A N 1
ATOM 558 C CA . GLY A 1 80 ? -1.544 -4.792 -0.082 1.00 97.94 80 GLY A CA 1
ATOM 559 C C . GLY A 1 80 ? -1.043 -6.081 -0.717 1.00 97.94 80 GLY A C 1
ATOM 560 O O . GLY A 1 80 ? -0.088 -6.049 -1.492 1.00 97.94 80 GLY A O 1
ATOM 561 N N . MET A 1 81 ? -1.717 -7.210 -0.490 1.00 97.62 81 MET A N 1
ATOM 562 C CA . MET A 1 81 ? -1.389 -8.450 -1.201 1.00 97.62 81 MET A CA 1
ATOM 563 C C . MET A 1 81 ? -1.571 -8.297 -2.717 1.00 97.62 81 MET A C 1
ATOM 565 O O . MET A 1 81 ? -0.701 -8.711 -3.485 1.00 97.62 81 MET A O 1
ATOM 569 N N . LEU A 1 82 ? -2.663 -7.659 -3.152 1.00 97.94 82 LEU A N 1
ATOM 570 C CA . LEU A 1 82 ? -2.911 -7.382 -4.569 1.00 97.94 82 LEU A CA 1
ATOM 571 C C . LEU A 1 82 ? -1.865 -6.435 -5.165 1.00 97.94 82 LEU A C 1
ATOM 573 O O . LEU A 1 82 ? -1.402 -6.677 -6.274 1.00 97.94 82 LEU A O 1
ATOM 577 N N . GLY A 1 83 ? -1.459 -5.397 -4.435 1.00 97.38 83 GLY A N 1
ATOM 578 C CA . GLY A 1 83 ? -0.430 -4.453 -4.864 1.00 97.38 83 GLY A CA 1
ATOM 579 C C . GLY A 1 83 ? 0.927 -5.130 -5.033 1.00 97.38 83 GLY A C 1
ATOM 580 O O . GLY A 1 83 ? 1.577 -4.958 -6.061 1.00 97.38 83 GLY A O 1
ATOM 581 N N . ALA A 1 84 ? 1.323 -5.968 -4.072 1.00 96.75 84 ALA A N 1
ATOM 582 C CA . ALA A 1 84 ? 2.561 -6.739 -4.158 1.00 96.75 84 ALA A CA 1
ATOM 583 C C . ALA A 1 84 ? 2.543 -7.724 -5.340 1.00 96.75 84 ALA A C 1
ATOM 585 O O . ALA A 1 84 ? 3.523 -7.825 -6.077 1.00 96.75 84 ALA A O 1
ATOM 586 N N . TYR A 1 85 ? 1.415 -8.408 -5.557 1.00 96.44 85 TYR A N 1
ATOM 587 C CA . TYR A 1 85 ? 1.223 -9.291 -6.707 1.00 96.44 85 TYR A CA 1
ATOM 588 C C . TYR A 1 85 ? 1.237 -8.525 -8.037 1.00 96.44 85 TYR A C 1
ATOM 590 O O . TYR A 1 85 ? 1.848 -8.971 -9.000 1.00 96.44 85 TYR A O 1
ATOM 598 N N . ALA A 1 86 ? 0.623 -7.343 -8.102 1.00 95.12 86 ALA A N 1
ATOM 599 C CA . ALA A 1 86 ? 0.582 -6.543 -9.321 1.00 95.12 86 ALA A CA 1
ATOM 600 C C . ALA A 1 86 ? 1.987 -6.180 -9.824 1.00 95.12 86 ALA A C 1
ATOM 602 O O . ALA A 1 86 ? 2.210 -6.174 -11.033 1.00 95.12 86 ALA A O 1
ATOM 603 N N . VAL A 1 87 ? 2.954 -5.942 -8.929 1.00 94.62 87 VAL A N 1
ATOM 604 C CA . VAL A 1 87 ? 4.341 -5.656 -9.331 1.00 94.62 87 VAL A CA 1
ATOM 605 C C . VAL A 1 87 ? 4.948 -6.815 -10.128 1.00 94.62 87 VAL A C 1
ATOM 607 O O . VAL A 1 87 ? 5.590 -6.568 -11.147 1.00 94.62 87 VAL A O 1
ATOM 610 N N . THR A 1 88 ? 4.706 -8.068 -9.730 1.00 91.44 88 THR A N 1
ATOM 611 C CA . THR A 1 88 ? 5.284 -9.240 -10.418 1.00 91.44 88 THR A CA 1
ATOM 612 C C . THR A 1 88 ? 4.736 -9.409 -11.835 1.00 91.44 88 THR A C 1
ATOM 614 O O . THR A 1 88 ? 5.449 -9.867 -12.726 1.00 91.44 88 THR A O 1
ATOM 617 N N . VAL A 1 89 ? 3.489 -8.989 -12.058 1.00 92.50 89 VAL A N 1
ATOM 618 C CA . VAL A 1 89 ? 2.824 -9.036 -13.365 1.00 92.50 89 VAL A CA 1
ATOM 619 C C . VAL A 1 89 ? 3.200 -7.833 -14.232 1.00 92.50 89 VAL A C 1
ATOM 621 O O . VAL A 1 89 ? 3.415 -7.978 -15.434 1.00 92.50 89 VAL A O 1
ATOM 624 N N . MET A 1 90 ? 3.289 -6.638 -13.643 1.00 91.44 90 MET A N 1
ATOM 625 C CA . MET A 1 90 ? 3.501 -5.392 -14.385 1.00 91.44 90 MET A CA 1
ATOM 626 C C . MET A 1 90 ? 4.963 -5.148 -14.750 1.00 91.44 90 MET A C 1
ATOM 628 O O . MET A 1 90 ? 5.235 -4.556 -15.794 1.00 91.44 90 MET A O 1
ATOM 632 N N . GLN A 1 91 ? 5.916 -5.600 -13.934 1.00 89.56 91 GLN A N 1
ATOM 633 C CA . GLN A 1 91 ? 7.332 -5.327 -14.175 1.00 89.56 91 GLN A CA 1
ATOM 634 C C . GLN A 1 91 ? 7.847 -5.876 -15.519 1.00 89.56 91 GLN A C 1
ATOM 636 O O . GLN A 1 91 ? 8.517 -5.121 -16.226 1.00 89.56 91 GLN A O 1
ATOM 641 N N . PRO A 1 92 ? 7.502 -7.104 -15.953 1.00 90.69 92 PRO A N 1
ATOM 642 C CA . PRO A 1 92 ? 7.867 -7.586 -17.288 1.00 90.69 92 PRO A CA 1
ATOM 643 C C . PRO A 1 92 ? 7.177 -6.828 -18.433 1.00 90.69 92 PRO A C 1
ATOM 645 O O . PRO A 1 92 ? 7.687 -6.814 -19.550 1.00 90.69 92 PRO A O 1
ATOM 648 N N . LEU A 1 93 ? 6.025 -6.197 -18.174 1.00 93.06 93 LEU A N 1
ATOM 649 C CA . LEU A 1 93 ? 5.253 -5.445 -19.170 1.00 93.06 93 LEU A CA 1
ATOM 650 C C . LEU A 1 93 ? 5.746 -3.999 -19.339 1.00 93.06 93 LEU A C 1
ATOM 652 O O . LEU A 1 93 ? 5.549 -3.409 -20.403 1.00 93.06 93 LEU A O 1
ATOM 656 N N . LEU A 1 94 ? 6.408 -3.436 -18.321 1.00 90.69 94 LEU A N 1
ATOM 657 C CA . LEU A 1 94 ? 6.890 -2.049 -18.313 1.00 90.69 94 LEU A CA 1
ATOM 658 C C . LEU A 1 94 ? 7.746 -1.684 -19.539 1.00 90.69 94 LEU A C 1
ATOM 660 O O . LEU A 1 94 ? 7.449 -0.657 -20.148 1.00 90.69 94 LEU A O 1
ATOM 664 N N . PRO A 1 95 ? 8.756 -2.473 -19.963 1.00 92.81 95 PRO A N 1
ATOM 665 C CA . PRO A 1 95 ? 9.581 -2.112 -21.117 1.00 92.81 95 PRO A CA 1
ATOM 666 C C . PRO A 1 95 ? 8.772 -1.988 -22.411 1.00 92.81 95 PRO A C 1
ATOM 668 O O . PRO A 1 95 ? 9.009 -1.077 -23.199 1.00 92.81 95 PRO A O 1
ATOM 671 N N . PHE A 1 96 ? 7.783 -2.863 -22.611 1.00 95.88 96 PHE A N 1
ATOM 672 C CA . PHE A 1 96 ? 6.918 -2.832 -23.790 1.00 95.88 96 PHE A CA 1
ATOM 673 C C . PHE A 1 96 ? 5.973 -1.633 -23.762 1.00 95.88 96 PHE A C 1
ATOM 675 O O . PHE A 1 96 ? 5.826 -0.948 -24.770 1.00 95.88 96 PHE A O 1
ATOM 682 N N . ALA A 1 97 ? 5.379 -1.342 -22.602 1.00 94.25 97 ALA A N 1
ATOM 683 C CA . ALA A 1 97 ? 4.522 -0.175 -22.425 1.00 94.25 97 ALA A CA 1
ATOM 684 C C . ALA A 1 97 ? 5.295 1.135 -22.652 1.00 94.25 97 ALA A C 1
ATOM 686 O O . ALA A 1 97 ? 4.809 2.026 -23.348 1.00 94.25 97 ALA A O 1
ATOM 687 N N . LEU A 1 98 ? 6.519 1.235 -22.122 1.00 94.75 98 LEU A N 1
ATOM 688 C CA . LEU A 1 98 ? 7.388 2.398 -22.312 1.00 94.75 98 LEU A CA 1
ATOM 689 C C . LEU A 1 98 ? 7.857 2.535 -23.765 1.00 94.75 98 LEU A C 1
ATOM 691 O O . LEU A 1 98 ? 7.850 3.642 -24.293 1.00 94.75 98 LEU A O 1
ATOM 695 N N . ALA A 1 99 ? 8.216 1.434 -24.431 1.00 97.06 99 ALA A N 1
ATOM 696 C CA . ALA A 1 99 ? 8.586 1.452 -25.846 1.00 97.06 99 ALA A CA 1
ATOM 697 C C . ALA A 1 99 ? 7.409 1.879 -26.737 1.00 97.06 99 ALA A C 1
ATOM 699 O O . ALA A 1 99 ? 7.582 2.706 -27.630 1.00 97.06 99 ALA A O 1
ATOM 700 N N . PHE A 1 100 ? 6.208 1.364 -26.462 1.00 97.06 100 PHE A N 1
ATOM 701 C CA . PHE A 1 100 ? 4.983 1.772 -27.146 1.00 97.06 100 PHE A CA 1
ATOM 702 C C . PHE A 1 100 ? 4.698 3.267 -26.950 1.00 97.06 100 PHE A C 1
ATOM 704 O O . PHE A 1 100 ? 4.491 3.984 -27.927 1.00 97.06 100 PHE A O 1
ATOM 711 N N . ALA A 1 101 ? 4.749 3.755 -25.706 1.00 96.88 101 ALA A N 1
ATOM 712 C CA . ALA A 1 101 ? 4.538 5.167 -25.396 1.00 96.88 101 ALA A CA 1
ATOM 713 C C . ALA A 1 101 ? 5.580 6.069 -26.079 1.00 96.88 101 ALA A C 1
ATOM 715 O O . ALA A 1 101 ? 5.221 7.089 -26.664 1.00 96.88 101 ALA A O 1
ATOM 716 N N . ALA A 1 102 ? 6.857 5.677 -26.065 1.00 97.19 102 ALA A N 1
ATOM 717 C CA . ALA A 1 102 ? 7.919 6.409 -26.749 1.00 97.19 102 ALA A CA 1
ATOM 718 C C . ALA A 1 102 ? 7.689 6.463 -28.269 1.00 97.19 102 ALA A C 1
ATOM 720 O O . ALA A 1 102 ? 7.801 7.532 -28.864 1.00 97.19 102 ALA A O 1
ATOM 721 N N . GLY A 1 103 ? 7.317 5.340 -28.890 1.00 97.19 103 GLY A N 1
ATOM 722 C CA . GLY A 1 103 ? 6.992 5.286 -30.317 1.00 97.19 103 GLY A CA 1
ATOM 723 C C . GLY A 1 103 ? 5.805 6.178 -30.687 1.00 97.19 103 GLY A C 1
ATOM 724 O O 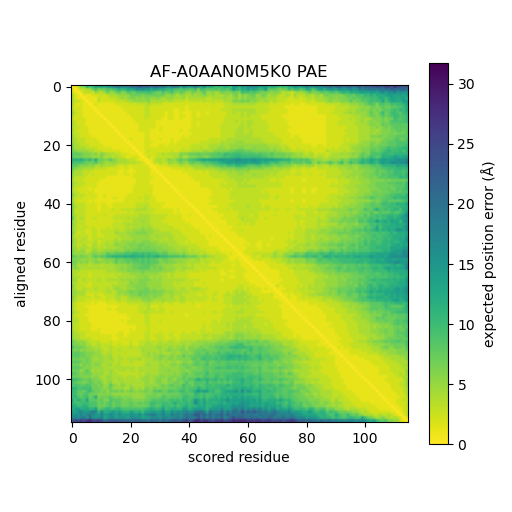. GLY A 1 103 ? 5.880 6.919 -31.665 1.00 97.19 103 GLY A O 1
ATOM 725 N N . ALA A 1 104 ? 4.746 6.166 -29.874 1.00 96.81 104 ALA A N 1
ATOM 726 C CA . ALA A 1 104 ? 3.590 7.038 -30.066 1.00 96.81 104 ALA A CA 1
ATOM 727 C C . ALA A 1 104 ? 3.978 8.526 -30.002 1.00 96.81 104 ALA A C 1
ATOM 729 O O . ALA A 1 104 ? 3.584 9.297 -30.873 1.00 96.81 104 ALA A O 1
ATOM 730 N N . MET A 1 105 ? 4.803 8.921 -29.025 1.00 97.38 105 MET A N 1
ATOM 731 C CA . MET A 1 105 ? 5.284 10.303 -28.913 1.00 97.38 105 MET A CA 1
ATOM 732 C C . MET A 1 105 ? 6.161 10.717 -30.101 1.00 97.38 105 MET A C 1
ATOM 734 O O . MET A 1 105 ? 6.043 11.844 -30.571 1.00 97.38 105 MET A O 1
ATOM 738 N N . ILE A 1 106 ? 7.006 9.819 -30.621 1.00 96.06 106 ILE A N 1
ATOM 739 C CA . ILE A 1 106 ? 7.805 10.090 -31.827 1.00 96.06 106 ILE A CA 1
ATOM 740 C C . ILE A 1 106 ? 6.898 10.320 -33.040 1.00 96.06 106 ILE A C 1
ATOM 742 O O . ILE A 1 106 ? 7.128 11.270 -33.781 1.00 96.06 106 ILE A O 1
ATOM 746 N N . TYR A 1 107 ? 5.869 9.489 -33.236 1.00 95.50 107 TYR A N 1
ATOM 747 C CA . TYR A 1 107 ? 4.922 9.657 -34.343 1.00 95.50 107 TYR A CA 1
ATOM 748 C C . TYR A 1 107 ? 4.220 11.018 -34.288 1.00 95.50 107 TYR A C 1
ATOM 750 O O . TYR A 1 107 ? 4.226 11.739 -35.279 1.00 95.50 107 TYR A O 1
ATOM 758 N N . VAL A 1 108 ? 3.675 11.389 -33.123 1.00 95.94 108 VAL A N 1
ATOM 759 C CA . VAL A 1 108 ? 3.001 12.685 -32.931 1.00 95.94 108 VAL A CA 1
ATOM 760 C C . VAL A 1 108 ? 3.949 13.840 -33.248 1.00 95.94 108 VAL A C 1
ATOM 762 O O . VAL A 1 108 ? 3.589 14.739 -33.993 1.00 95.94 108 VAL A O 1
ATOM 765 N N . VAL A 1 109 ? 5.186 13.787 -32.747 1.00 96.06 109 VAL A N 1
ATOM 766 C CA . VAL A 1 109 ? 6.205 14.811 -33.021 1.00 96.06 109 VAL A CA 1
ATOM 767 C C . VAL A 1 109 ? 6.518 14.926 -34.513 1.00 96.06 109 VAL A C 1
ATOM 769 O O . VAL A 1 109 ? 6.671 16.036 -35.012 1.00 96.06 109 VAL A O 1
ATOM 772 N N . VAL A 1 110 ? 6.627 13.804 -35.226 1.00 95.44 110 VAL A N 1
ATOM 773 C CA . VAL A 1 110 ? 6.866 13.808 -36.676 1.00 95.44 110 VAL A CA 1
ATOM 774 C C . VAL A 1 110 ? 5.685 14.435 -37.412 1.00 95.44 110 VAL A C 1
ATOM 776 O O . VAL A 1 110 ? 5.904 15.332 -38.215 1.00 95.44 110 VAL A O 1
ATOM 779 N N . GLU A 1 111 ? 4.461 14.013 -37.100 1.00 94.19 111 GLU A N 1
ATOM 780 C CA . GLU A 1 111 ? 3.238 14.508 -37.744 1.00 94.19 111 GLU A CA 1
ATOM 781 C C . GLU A 1 111 ? 2.988 16.002 -37.467 1.00 94.19 111 GLU A C 1
ATOM 783 O O . GLU A 1 111 ? 2.504 16.725 -38.333 1.00 94.19 111 GLU A O 1
ATOM 788 N N . GLU A 1 112 ? 3.308 16.483 -36.260 1.00 89.56 112 GLU A N 1
ATOM 789 C CA . GLU A 1 112 ? 3.018 17.859 -35.839 1.00 89.56 112 GLU A CA 1
ATOM 790 C C . GLU A 1 112 ? 4.142 18.863 -36.145 1.00 89.56 112 GLU A C 1
ATOM 792 O O . GLU A 1 112 ? 3.859 20.051 -36.308 1.00 89.56 112 GLU A O 1
ATOM 797 N N . LEU A 1 113 ? 5.413 18.435 -36.190 1.00 84.94 113 LEU A N 1
ATOM 798 C CA . LEU A 1 113 ? 6.562 19.346 -36.335 1.00 84.94 113 LEU A CA 1
ATOM 799 C C . LEU A 1 113 ? 7.296 19.242 -37.674 1.00 84.94 113 LEU A C 1
ATOM 801 O O . LEU A 1 113 ? 8.041 20.169 -38.004 1.00 84.94 113 LEU A O 1
ATOM 805 N N . ILE A 1 114 ? 7.144 18.147 -38.425 1.00 81.56 114 ILE A N 1
ATOM 806 C CA . ILE A 1 114 ? 7.778 17.995 -39.740 1.00 81.56 114 ILE A CA 1
ATOM 807 C C . ILE A 1 114 ? 6.724 18.312 -40.816 1.00 81.56 114 ILE A C 1
ATOM 809 O O . ILE A 1 114 ? 5.778 17.542 -40.954 1.00 81.56 114 ILE A O 1
ATOM 813 N N . PRO A 1 115 ? 6.855 19.445 -41.537 1.00 69.50 115 PRO A N 1
ATOM 814 C CA . PRO A 1 115 ? 5.878 19.890 -42.531 1.00 69.50 115 PRO A CA 1
ATOM 815 C C . PRO A 1 115 ? 5.849 19.032 -43.800 1.00 69.50 115 PRO A C 1
ATOM 817 O O . PRO A 1 115 ? 6.910 18.476 -44.176 1.00 69.50 115 PRO A O 1
#

Secondary structure (DSSP, 8-state):
-HHHHHHHHHHHHHHHHHHHHHTT-TT--HHHHHHHHHHHHHHHHHHHHHHHHHHHHTT--HHHHHHHHHHTTTHHHHHHHHHHHHHHHHTTTHHHHHHHHHHHHHHHHHHHH--

pLDDT: mean 93.54, std 5.57, range [59.56, 98.19]

Foldseek 3Di:
DVLLVVLLVLLLLLLQLVLCCVVVPPPHHPVVSVVSNVVSVVVLVVQLVVQLVVCVVVVDDNVVSSVVSVVSNVNSPVSSVVNSVVCVVCVVVVVVVVVVVVVVVVVCCCVPPPD

Radius of gyration: 20.56 Å; Cα contacts (8 Å, |Δi|>4): 107; chains: 1; bounding box: 42×29×66 Å

Solvent-accessible surface area (backbone atoms only — not comparable to full-atom values): 5867 Å² total; per-residue (Å²): 108,74,61,47,62,55,33,32,60,54,14,23,50,39,12,34,32,45,24,33,24,73,71,64,39,94,90,38,39,65,68,56,24,50,53,48,43,48,52,52,56,58,54,47,50,62,50,24,46,66,51,14,53,58,42,35,73,75,68,41,52,70,66,58,15,48,50,52,15,55,55,49,51,62,49,20,66,58,28,15,54,51,21,24,52,45,39,73,64,44,60,80,46,45,64,59,53,50,51,51,51,51,52,52,52,52,51,52,49,46,70,74,70,54,132

Sequence (115 aa):
MAITLHNIPEGLAVGVAFGAA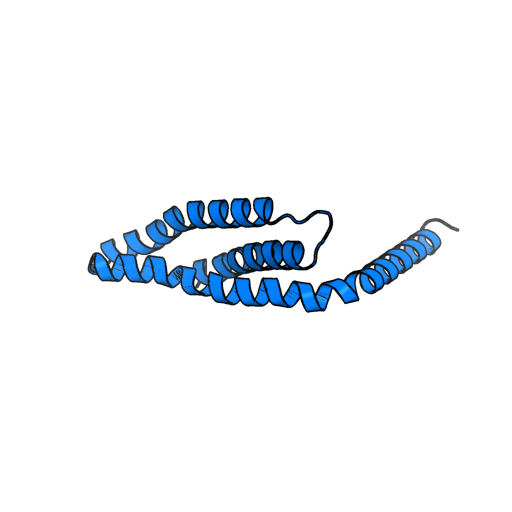AQGMPSATIAGAIALAIGIGLQNFPEGVAVSIPLRREGMSRSKAFMYGQASGIVEPFAGMLGAYAVTVMQPLLPFALAFAAGAMIYVVVEELIP